Protein AF-A0A8W8JRV5-F1 (afdb_monomer)

Nearest PDB structures (foldseek):
  3vyy-assembly2_B  TM=8.351E-01  e=9.461E-02  Homo sapiens
  5ztm-assembly1_B  TM=8.345E-01  e=1.971E-01  Drosophila melanogaster
  5ztm-assembly1_A  TM=8.336E-01  e=2.926E-01  Drosophila melanogaster
  1whq-assembly1_A  TM=8.325E-01  e=3.096E-01  Mus musculus
  6i3r-assembly1_A  TM=8.095E-01  e=4.597E-01  Drosophila m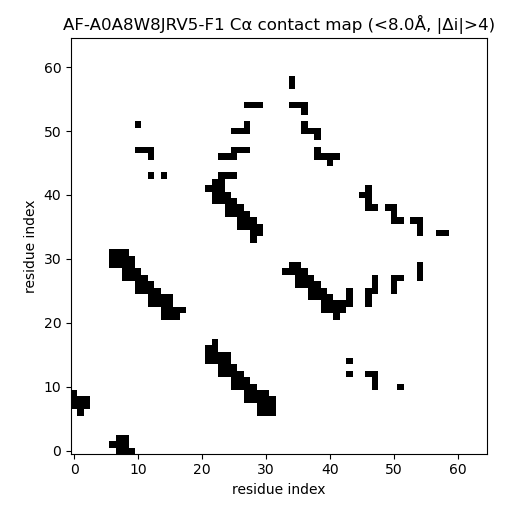elanogaster

Sequence (65 aa):
FDRGDGKTVSWSFTGKLMGIKWKYIGICVDQATGTTTTSVRNSRDGSVEHCLRDLFQKLGARQEL

Secondary structure (DSSP, 8-state):
-B-STT-BEEEEEEEEEETTEEEEEEEEEETTT--EEEEEESSHHHHHHHHHHHHHHHHHHHH--

Foldseek 3Di:
DDPPPPWDKDKDWDWDDDPPAIKIKIWIAGRVVRDIFIAIGNDNVVRPVVRVVVRVVVVVVVVVD

Organism: Magallana gigas (NCBI:txid29159)

Structure (mmCIF, N/CA/C/O backbone):
data_AF-A0A8W8JRV5-F1
#
_entry.id   AF-A0A8W8JRV5-F1
#
loop_
_atom_site.group_PDB
_atom_site.id
_atom_site.type_symbol
_atom_site.label_atom_id
_atom_site.label_alt_id
_atom_site.label_comp_id
_atom_site.label_asym_id
_atom_site.label_entity_id
_atom_site.label_seq_id
_atom_site.pdbx_PDB_ins_code
_atom_site.Cartn_x
_atom_site.Cartn_y
_atom_site.Cartn_z
_atom_site.occupancy
_atom_site.B_iso_or_equiv
_atom_site.auth_seq_id
_atom_site.auth_comp_id
_atom_site.auth_asym_id
_atom_site.auth_atom_id
_atom_site.pdbx_PDB_model_num
ATOM 1 N N . PHE A 1 1 ? -2.978 -9.445 7.333 1.00 83.00 1 PHE A N 1
ATOM 2 C CA . PHE A 1 1 ? -2.491 -9.410 8.727 1.00 83.00 1 PHE A CA 1
ATOM 3 C C . PHE A 1 1 ? -3.702 -9.247 9.623 1.00 83.00 1 PHE A C 1
ATOM 5 O O . PHE A 1 1 ? -4.495 -8.342 9.375 1.00 83.00 1 PHE A O 1
ATOM 12 N N . ASP A 1 2 ? -3.897 -10.172 10.559 1.00 84.75 2 ASP A N 1
ATOM 13 C CA . ASP A 1 2 ? -5.024 -10.117 11.491 1.00 84.75 2 ASP A CA 1
ATOM 14 C C . ASP A 1 2 ? -4.798 -8.996 12.512 1.00 84.75 2 ASP A C 1
ATOM 16 O O . ASP A 1 2 ? -3.699 -8.856 13.046 1.00 84.75 2 ASP A O 1
ATOM 20 N N . ARG A 1 3 ? -5.817 -8.163 12.726 1.00 77.75 3 ARG A N 1
ATOM 21 C CA . ARG A 1 3 ? -5.793 -7.055 13.689 1.00 77.75 3 ARG A CA 1
ATOM 22 C C . ARG A 1 3 ? -6.610 -7.389 14.953 1.00 77.75 3 ARG A C 1
ATOM 24 O O . ARG A 1 3 ? -6.728 -6.540 15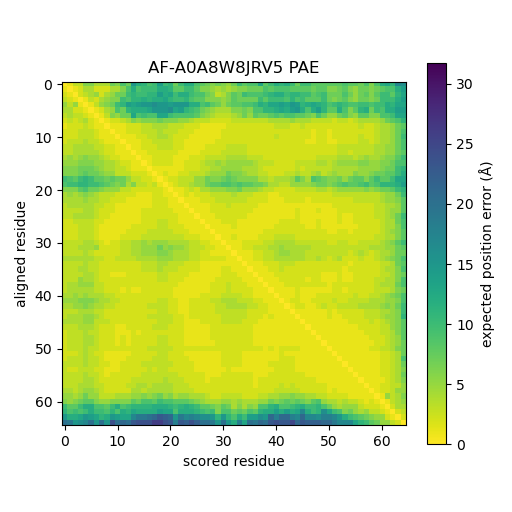.832 1.00 77.75 3 ARG A O 1
ATOM 31 N N . GLY A 1 4 ? -7.180 -8.590 15.047 1.00 76.88 4 GLY A N 1
ATOM 32 C CA . GLY A 1 4 ? -8.192 -8.960 16.035 1.00 76.88 4 GLY A CA 1
ATOM 33 C C . GLY A 1 4 ? -9.613 -8.545 15.631 1.00 76.88 4 GLY A C 1
ATOM 34 O O . GLY A 1 4 ? -9.814 -7.724 14.734 1.00 76.88 4 GLY A O 1
ATOM 35 N N . ASP A 1 5 ? -10.620 -9.126 16.289 1.00 76.31 5 ASP A N 1
ATOM 36 C CA . ASP A 1 5 ? -12.058 -8.850 16.091 1.00 76.31 5 ASP A CA 1
ATOM 37 C C . ASP A 1 5 ? -12.556 -8.967 14.637 1.00 76.31 5 ASP A C 1
ATOM 39 O O . ASP A 1 5 ? -13.424 -8.211 14.197 1.00 76.31 5 ASP A O 1
ATOM 43 N N . GLY A 1 6 ? -11.971 -9.876 13.850 1.00 79.00 6 GLY A N 1
ATOM 44 C CA . GLY A 1 6 ? -12.306 -10.038 12.429 1.00 79.00 6 GLY A CA 1
ATOM 45 C C . GLY A 1 6 ? -11.864 -8.868 11.541 1.00 79.00 6 GLY A C 1
ATOM 46 O O . GLY A 1 6 ? -12.232 -8.807 10.368 1.00 79.00 6 GLY A O 1
ATOM 47 N N . LYS A 1 7 ? -11.071 -7.932 12.073 1.00 86.06 7 LYS A N 1
ATOM 48 C CA . LYS A 1 7 ? -10.496 -6.816 11.323 1.00 86.06 7 LYS A CA 1
ATOM 49 C C . LYS A 1 7 ? -9.171 -7.240 10.716 1.00 86.06 7 LYS A C 1
ATOM 51 O O . LYS A 1 7 ? -8.344 -7.873 11.371 1.00 86.06 7 LYS A O 1
ATOM 56 N N . THR A 1 8 ? -8.925 -6.823 9.478 1.00 93.75 8 THR A N 1
ATOM 57 C CA . THR A 1 8 ? -7.684 -7.180 8.789 1.00 93.75 8 THR A CA 1
ATOM 58 C C . THR A 1 8 ? -6.995 -5.976 8.167 1.00 93.75 8 THR A C 1
ATOM 60 O O . THR A 1 8 ? -7.619 -5.010 7.726 1.00 93.75 8 THR A O 1
ATOM 63 N N . VAL A 1 9 ? -5.670 -6.059 8.116 1.00 94.69 9 VAL A N 1
ATOM 64 C CA . VAL A 1 9 ? -4.847 -5.250 7.224 1.00 94.69 9 VAL A CA 1
ATOM 65 C C . VAL A 1 9 ? -4.562 -6.081 5.981 1.00 94.69 9 VAL A C 1
ATOM 67 O O . VAL A 1 9 ? -4.034 -7.197 6.070 1.00 94.69 9 VAL A O 1
ATOM 70 N N . SER A 1 10 ? -4.899 -5.522 4.826 1.00 95.81 10 SER A N 1
ATOM 71 C CA . SER A 1 10 ? -4.679 -6.115 3.511 1.00 95.81 10 SER A CA 1
ATOM 72 C C . SER A 1 10 ? -3.675 -5.282 2.721 1.00 95.81 10 SER A C 1
ATOM 74 O O . SER A 1 10 ? -3.581 -4.068 2.906 1.00 95.81 10 SER A O 1
ATOM 76 N N . TRP A 1 11 ? -2.908 -5.926 1.848 1.00 96.38 11 TRP A N 1
ATOM 77 C CA . TRP A 1 11 ? -2.011 -5.238 0.929 1.00 96.38 11 TRP A CA 1
ATOM 78 C C . TRP A 1 11 ? -2.003 -5.924 -0.428 1.00 96.38 11 TRP A C 1
ATOM 80 O O . TRP A 1 11 ? -2.190 -7.133 -0.547 1.00 96.38 11 TRP A O 1
ATOM 90 N N . SER A 1 12 ? -1.757 -5.130 -1.457 1.00 96.94 12 SER A N 1
ATOM 91 C CA . SER A 1 12 ? -1.539 -5.585 -2.823 1.00 96.94 12 SER A CA 1
ATOM 92 C C . SER A 1 12 ? -0.392 -4.794 -3.434 1.00 96.94 12 SER A C 1
ATOM 94 O O . SER A 1 12 ? -0.016 -3.731 -2.939 1.00 96.94 12 SER A O 1
ATOM 96 N N . PHE A 1 13 ? 0.185 -5.315 -4.508 1.00 96.69 13 PHE A N 1
ATOM 97 C CA . PHE A 1 13 ? 1.135 -4.563 -5.309 1.00 96.69 13 PHE A CA 1
ATOM 98 C C . PHE A 1 13 ? 0.845 -4.767 -6.790 1.00 96.69 13 PHE A C 1
ATOM 100 O O . PHE A 1 13 ? 0.317 -5.800 -7.200 1.00 96.69 13 PHE A O 1
ATOM 107 N N . THR A 1 14 ? 1.238 -3.793 -7.603 1.00 97.56 14 THR A N 1
ATOM 108 C CA . THR A 1 14 ? 1.2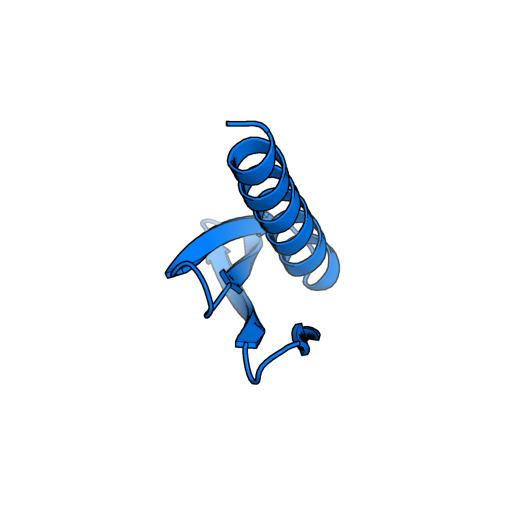22 -3.914 -9.059 1.00 97.56 14 THR A CA 1
ATOM 109 C C . THR A 1 14 ? 2.508 -3.364 -9.660 1.00 97.56 14 THR A C 1
ATOM 111 O O . THR A 1 14 ? 3.038 -2.346 -9.211 1.00 97.56 14 THR A O 1
ATOM 114 N N . GLY A 1 15 ? 3.045 -4.074 -10.650 1.00 97.00 15 GLY A N 1
ATOM 115 C CA . GLY A 1 15 ? 4.187 -3.625 -11.439 1.00 97.00 15 GLY A CA 1
ATOM 116 C C . GLY A 1 15 ? 3.697 -2.819 -12.636 1.00 97.00 15 GLY A C 1
ATOM 117 O O . GLY A 1 15 ? 2.824 -3.276 -13.371 1.00 97.00 15 GLY A O 1
ATOM 118 N N . LYS A 1 16 ? 4.248 -1.624 -12.842 1.00 96.69 16 LYS A N 1
ATOM 119 C CA . LYS A 1 16 ? 3.902 -0.771 -13.978 1.00 96.69 16 LYS A CA 1
ATOM 120 C C . LYS A 1 16 ? 5.136 -0.064 -14.521 1.00 96.69 16 LYS A C 1
ATOM 122 O O . LYS A 1 16 ? 5.997 0.398 -13.771 1.00 96.69 16 LYS A O 1
ATOM 127 N N . LEU A 1 17 ? 5.183 0.076 -15.841 1.00 97.12 17 LEU A N 1
ATOM 128 C CA . LEU A 1 17 ? 6.133 0.960 -16.497 1.00 97.12 17 LEU A CA 1
ATOM 129 C C . LEU A 1 17 ? 5.720 2.424 -16.257 1.00 97.12 17 LEU A C 1
ATOM 131 O O . LEU A 1 17 ? 4.619 2.838 -16.622 1.00 97.12 17 LEU A O 1
ATOM 135 N N . MET A 1 18 ? 6.592 3.207 -15.622 1.00 93.06 18 MET A N 1
ATOM 136 C CA . MET A 1 18 ? 6.397 4.638 -15.372 1.00 93.06 18 MET A CA 1
ATOM 137 C C . MET A 1 18 ? 7.526 5.418 -16.052 1.00 93.06 18 MET A C 1
ATOM 139 O O . MET A 1 18 ? 8.643 5.506 -15.536 1.00 93.06 18 MET A O 1
ATOM 143 N N . GLY A 1 19 ? 7.243 5.950 -17.244 1.00 92.50 19 GLY A N 1
ATOM 144 C CA . GLY A 1 19 ? 8.273 6.466 -18.149 1.00 92.50 19 GLY A CA 1
ATOM 145 C C . GLY A 1 19 ? 9.129 5.319 -18.690 1.00 92.50 19 GLY A C 1
ATOM 146 O O . GLY A 1 19 ? 8.594 4.346 -19.206 1.00 92.50 19 GLY A O 1
ATOM 147 N N . ILE A 1 20 ? 10.451 5.405 -18.521 1.00 94.50 20 ILE A N 1
ATOM 148 C CA . ILE A 1 20 ? 11.406 4.349 -18.917 1.00 94.50 20 ILE A CA 1
ATOM 149 C C . ILE A 1 20 ? 11.787 3.402 -17.767 1.00 94.50 20 ILE A C 1
ATOM 151 O O . ILE A 1 20 ? 12.694 2.587 -17.909 1.00 94.50 20 ILE A O 1
ATOM 155 N N . LYS A 1 21 ? 11.156 3.535 -16.593 1.00 94.12 21 LYS A N 1
ATOM 156 C CA . LYS A 1 21 ? 11.503 2.758 -15.394 1.00 94.12 21 LYS A CA 1
ATOM 157 C C . LYS A 1 21 ? 10.370 1.813 -15.017 1.00 94.12 21 LYS A C 1
ATOM 159 O O . LYS A 1 21 ? 9.217 2.231 -14.920 1.00 94.12 21 LYS A O 1
ATOM 164 N N . TRP A 1 22 ? 10.710 0.556 -14.737 1.00 96.75 22 TRP A N 1
ATOM 165 C CA . TRP A 1 22 ? 9.794 -0.374 -14.083 1.00 96.75 22 TRP A CA 1
ATOM 166 C C . TRP A 1 22 ? 9.653 -0.000 -12.606 1.00 96.75 22 TRP A C 1
ATOM 168 O O . TRP A 1 22 ? 10.653 0.206 -11.912 1.00 96.75 22 TRP A O 1
ATOM 178 N N . LYS A 1 23 ? 8.416 0.134 -12.132 1.00 97.81 23 LYS A N 1
ATOM 179 C CA . LYS A 1 23 ? 8.092 0.519 -10.757 1.00 97.81 23 LYS A CA 1
ATOM 180 C C . LYS A 1 23 ? 7.053 -0.426 -10.179 1.00 97.81 23 LYS A C 1
ATOM 182 O O . LYS A 1 23 ? 6.186 -0.919 -10.893 1.00 97.81 23 LYS A O 1
ATOM 187 N N . TYR A 1 24 ? 7.123 -0.622 -8.871 1.00 98.12 24 TYR A N 1
ATOM 188 C CA . TYR A 1 24 ? 6.131 -1.352 -8.097 1.00 98.12 24 TYR A CA 1
ATOM 189 C C . TYR A 1 24 ? 5.341 -0.373 -7.241 1.00 98.12 24 TYR A C 1
ATOM 191 O O . TYR A 1 24 ? 5.922 0.452 -6.534 1.00 98.12 24 TYR A O 1
ATOM 199 N N . ILE A 1 25 ? 4.022 -0.466 -7.337 1.00 97.88 25 ILE A N 1
ATOM 200 C CA . ILE A 1 25 ? 3.058 0.329 -6.586 1.00 97.88 25 ILE A CA 1
ATOM 201 C C . ILE A 1 25 ? 2.457 -0.601 -5.537 1.00 97.88 25 ILE A C 1
ATOM 203 O O . ILE A 1 25 ? 1.746 -1.532 -5.905 1.00 97.88 25 ILE A O 1
ATOM 207 N N . GLY A 1 26 ? 2.759 -0.374 -4.263 1.00 97.94 26 GLY A N 1
ATOM 208 C CA . GLY A 1 26 ? 2.160 -1.078 -3.132 1.00 97.94 26 GLY A CA 1
ATOM 209 C C . GLY A 1 26 ? 0.979 -0.285 -2.587 1.00 97.94 26 GLY A C 1
ATOM 210 O O . GLY A 1 26 ? 1.087 0.930 -2.441 1.00 97.94 26 GLY A O 1
ATOM 211 N N . ILE A 1 27 ? -0.132 -0.961 -2.306 1.00 97.88 27 ILE A N 1
ATOM 212 C CA . ILE A 1 27 ? -1.360 -0.387 -1.745 1.00 97.88 27 ILE A CA 1
ATOM 213 C C . ILE A 1 27 ? -1.730 -1.198 -0.507 1.00 97.88 27 ILE A C 1
ATOM 215 O O . ILE A 1 27 ? -1.837 -2.421 -0.591 1.00 97.88 27 ILE A O 1
ATOM 219 N N . CYS A 1 28 ? -1.941 -0.527 0.621 1.00 97.75 28 CYS A N 1
ATOM 220 C CA . CYS A 1 28 ? -2.202 -1.150 1.913 1.00 97.75 28 CYS A CA 1
ATOM 221 C C . CYS A 1 28 ? -3.426 -0.499 2.519 1.00 97.75 28 CYS A C 1
ATOM 223 O O . CYS A 1 28 ? -3.541 0.725 2.538 1.00 97.75 28 CYS A O 1
ATOM 225 N N . VAL A 1 29 ? -4.335 -1.334 3.000 1.00 96.50 29 VAL A N 1
ATOM 226 C CA . VAL A 1 29 ? -5.633 -0.920 3.508 1.00 96.50 29 VAL A CA 1
ATOM 227 C C . VAL A 1 29 ? -5.844 -1.580 4.855 1.00 96.50 29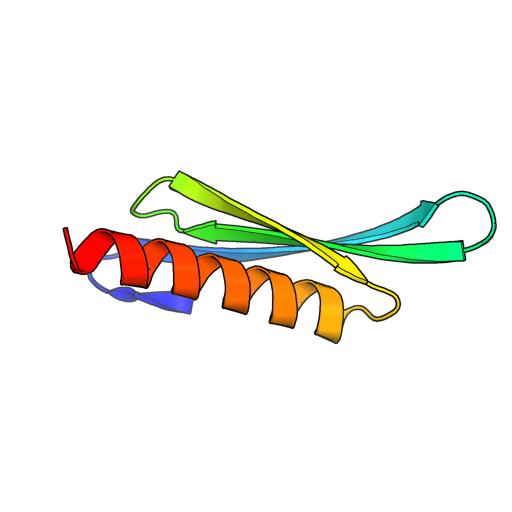 VAL A C 1
ATOM 229 O O . VAL A 1 29 ? -5.826 -2.808 4.971 1.00 96.50 29 VAL A O 1
ATOM 232 N N . ASP A 1 30 ? -6.083 -0.757 5.864 1.00 94.88 30 ASP A N 1
ATOM 233 C CA . ASP A 1 30 ? -6.635 -1.204 7.131 1.00 94.88 30 ASP A CA 1
ATOM 234 C C . ASP A 1 30 ? -8.164 -1.235 7.030 1.00 94.88 30 ASP A C 1
ATOM 236 O O . ASP A 1 30 ? -8.810 -0.189 6.960 1.00 94.88 30 ASP A O 1
ATOM 240 N N . GLN A 1 31 ? -8.756 -2.431 7.026 1.00 90.69 31 GLN A N 1
ATOM 241 C CA . GLN A 1 31 ? -10.205 -2.592 6.866 1.00 90.69 31 GLN A CA 1
ATOM 242 C C . GLN A 1 31 ? -10.998 -2.097 8.083 1.00 90.69 31 GLN A C 1
ATOM 244 O O . GLN A 1 31 ? -12.179 -1.796 7.951 1.00 90.69 31 GLN A O 1
ATOM 249 N N . ALA A 1 32 ? -10.363 -1.975 9.254 1.00 89.69 32 ALA A N 1
ATOM 250 C CA . ALA A 1 32 ? -11.014 -1.458 10.457 1.00 89.69 32 ALA A CA 1
ATOM 251 C C . ALA A 1 32 ? -11.331 0.038 10.363 1.00 89.69 32 ALA A C 1
ATOM 253 O O . ALA A 1 32 ? -12.367 0.486 10.844 1.00 89.69 32 ALA A O 1
ATOM 254 N N . THR A 1 33 ? -10.417 0.818 9.785 1.00 90.06 33 THR A N 1
ATOM 255 C CA . THR A 1 33 ? -10.511 2.285 9.749 1.00 90.06 33 THR A CA 1
ATOM 256 C C . THR A 1 33 ? -10.715 2.847 8.345 1.00 90.06 33 THR A C 1
ATOM 258 O O . THR A 1 33 ? -10.903 4.054 8.201 1.00 90.06 33 THR A O 1
ATOM 261 N N . GLY A 1 34 ? -10.611 2.009 7.310 1.00 90.88 34 GLY A N 1
ATOM 262 C CA . GLY A 1 34 ? -10.564 2.437 5.911 1.00 90.88 34 GLY A CA 1
ATOM 263 C C . GLY A 1 34 ? -9.272 3.174 5.536 1.00 90.88 34 GLY A C 1
ATOM 264 O O . GLY A 1 34 ? -9.158 3.699 4.427 1.00 90.88 34 GLY A O 1
ATOM 265 N N . THR A 1 35 ? -8.285 3.245 6.440 1.00 93.88 35 THR A N 1
ATOM 266 C CA . THR A 1 35 ? -7.037 3.969 6.181 1.00 93.88 35 THR A CA 1
ATOM 267 C C . THR A 1 35 ? -6.273 3.268 5.070 1.00 93.88 35 THR A C 1
ATOM 269 O O . THR A 1 35 ? -5.988 2.075 5.156 1.00 93.88 35 THR A O 1
ATOM 272 N N . THR A 1 36 ? -5.927 4.035 4.038 1.00 95.88 36 THR A N 1
ATOM 273 C CA . THR A 1 36 ? -5.184 3.543 2.881 1.00 95.88 36 THR A CA 1
ATOM 274 C C . THR A 1 36 ? -3.861 4.287 2.741 1.00 95.88 36 THR A C 1
ATOM 276 O O . THR A 1 36 ? -3.778 5.509 2.932 1.00 95.88 36 THR A O 1
ATOM 279 N N . THR A 1 37 ? -2.814 3.550 2.395 1.00 97.69 37 THR A N 1
ATOM 280 C CA . THR A 1 37 ? -1.503 4.084 2.029 1.00 97.69 37 THR A CA 1
ATOM 281 C C . THR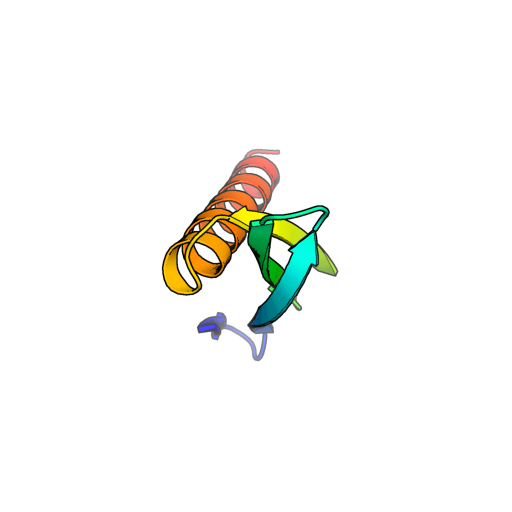 A 1 37 ? -1.034 3.475 0.721 1.00 97.69 37 THR A C 1
ATOM 283 O O . THR A 1 37 ? -1.377 2.343 0.377 1.00 97.69 37 THR A O 1
ATOM 286 N N . THR A 1 38 ? -0.246 4.256 -0.012 1.00 97.56 38 THR A N 1
ATOM 287 C CA . THR A 1 38 ? 0.317 3.856 -1.298 1.00 97.56 38 THR A CA 1
ATOM 288 C C . THR A 1 38 ? 1.795 4.191 -1.306 1.00 97.56 38 THR A C 1
ATOM 290 O O . THR A 1 38 ? 2.175 5.301 -0.936 1.00 97.56 38 THR A O 1
ATOM 293 N N . SER A 1 39 ? 2.629 3.267 -1.775 1.00 97.75 39 SER A N 1
ATOM 294 C CA . SER A 1 39 ? 4.058 3.510 -1.954 1.00 97.75 39 SER A CA 1
ATOM 295 C C . SER A 1 39 ? 4.520 3.086 -3.349 1.00 97.75 39 SER A C 1
ATOM 297 O O . SER A 1 39 ? 4.043 2.097 -3.901 1.00 97.75 39 SER A O 1
ATOM 299 N N . VAL A 1 40 ? 5.448 3.845 -3.939 1.00 97.31 40 VAL A N 1
ATOM 300 C CA . VAL A 1 40 ? 6.021 3.552 -5.263 1.00 97.31 40 VAL A CA 1
ATOM 301 C C . VAL A 1 40 ? 7.524 3.344 -5.128 1.00 97.31 40 VAL A C 1
ATOM 303 O O . VAL A 1 40 ? 8.245 4.243 -4.680 1.00 97.31 40 VAL A O 1
ATOM 306 N N . ARG A 1 41 ? 8.013 2.158 -5.500 1.00 97.38 41 ARG A N 1
ATOM 307 C CA . ARG A 1 41 ? 9.412 1.735 -5.312 1.00 97.38 41 ARG A CA 1
ATOM 308 C C . ARG A 1 41 ? 9.954 0.972 -6.521 1.00 97.38 41 ARG A C 1
ATOM 310 O O . ARG A 1 41 ? 9.230 0.669 -7.464 1.00 97.38 41 ARG A O 1
ATOM 317 N N . ASN A 1 42 ? 11.264 0.725 -6.516 1.00 96.56 42 ASN A N 1
ATOM 318 C CA . ASN A 1 42 ? 11.944 -0.049 -7.563 1.00 96.56 42 ASN A CA 1
ATOM 319 C C . ASN A 1 42 ? 11.865 -1.565 -7.327 1.00 96.56 42 ASN A C 1
ATOM 321 O O . ASN A 1 42 ? 12.116 -2.327 -8.254 1.00 96.56 42 ASN A O 1
ATOM 325 N N . SER A 1 43 ? 11.510 -1.999 -6.115 1.00 96.94 43 SER A N 1
ATOM 326 C CA . SER A 1 43 ? 11.340 -3.406 -5.752 1.00 96.94 43 SER A CA 1
ATOM 327 C C . SER A 1 43 ? 9.916 -3.684 -5.276 1.00 96.94 43 SER A C 1
ATOM 329 O O . SER A 1 43 ? 9.221 -2.798 -4.765 1.00 96.94 43 SER A O 1
ATOM 331 N N . ARG A 1 44 ? 9.481 -4.933 -5.465 1.00 95.94 44 ARG A N 1
ATOM 332 C CA . ARG A 1 44 ? 8.170 -5.425 -5.030 1.00 95.94 44 ARG A CA 1
ATO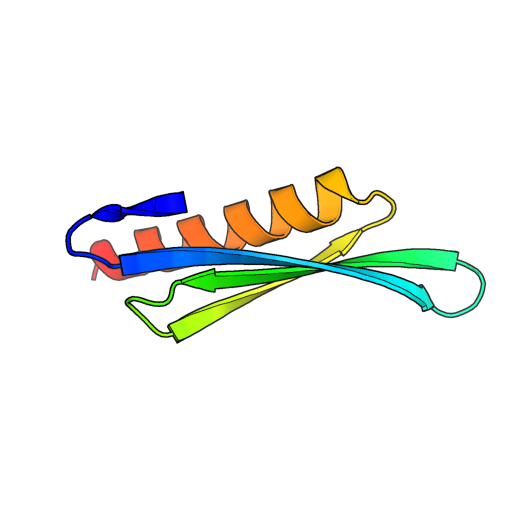M 333 C C . ARG A 1 44 ? 8.056 -5.382 -3.509 1.00 95.94 44 ARG A C 1
ATOM 335 O O . ARG A 1 44 ? 7.121 -4.784 -2.987 1.00 95.94 44 ARG A O 1
ATOM 342 N N . ASP A 1 45 ? 9.016 -5.995 -2.826 1.00 96.75 45 ASP A N 1
ATOM 343 C CA . ASP A 1 45 ? 9.164 -6.015 -1.366 1.00 96.75 45 ASP A CA 1
ATOM 344 C C . ASP A 1 45 ? 9.134 -4.600 -0.780 1.00 96.75 45 ASP A C 1
ATOM 346 O O . ASP A 1 45 ? 8.268 -4.302 0.037 1.00 96.75 45 ASP A O 1
ATOM 350 N N . GLY A 1 46 ? 9.972 -3.695 -1.288 1.00 97.31 46 GLY A N 1
ATOM 351 C CA . GLY A 1 46 ? 10.041 -2.318 -0.815 1.00 97.31 46 GLY A CA 1
ATOM 352 C C . GLY A 1 46 ? 8.729 -1.564 -1.007 1.00 97.31 46 GLY A C 1
ATOM 353 O O . GLY A 1 46 ? 8.356 -0.756 -0.160 1.00 97.31 46 GLY A O 1
ATOM 354 N N . SER A 1 47 ? 7.988 -1.834 -2.089 1.00 97.44 47 SER A N 1
ATOM 355 C CA . SER A 1 47 ? 6.677 -1.206 -2.290 1.00 97.44 47 SER A CA 1
ATOM 356 C C . SER A 1 47 ? 5.660 -1.617 -1.217 1.00 97.44 47 SER A C 1
ATOM 358 O O . SER A 1 47 ? 4.855 -0.792 -0.787 1.00 97.44 47 SER A O 1
ATOM 360 N N . VAL A 1 48 ? 5.723 -2.860 -0.738 1.00 97.38 48 VAL A N 1
ATOM 361 C CA . VAL A 1 48 ? 4.847 -3.363 0.327 1.00 97.38 48 VAL A CA 1
ATOM 362 C C . VAL A 1 48 ? 5.341 -2.901 1.697 1.00 97.38 48 VAL A C 1
ATOM 364 O O . VAL A 1 48 ? 4.542 -2.410 2.487 1.00 97.38 48 VAL A O 1
ATOM 367 N N . GLU A 1 49 ? 6.647 -2.981 1.963 1.00 97.88 49 GLU A N 1
ATOM 368 C CA . GLU A 1 49 ? 7.249 -2.575 3.239 1.00 97.88 49 GLU A CA 1
ATOM 369 C C . GLU A 1 49 ? 6.948 -1.110 3.563 1.00 97.88 49 GLU A C 1
ATOM 371 O O . GLU A 1 49 ? 6.397 -0.805 4.619 1.00 97.88 49 GLU A O 1
ATOM 376 N N . HIS A 1 50 ? 7.251 -0.199 2.634 1.00 98.00 50 HIS A N 1
ATOM 377 C CA . HIS A 1 50 ? 7.001 1.225 2.847 1.00 98.00 50 HIS A CA 1
ATOM 378 C C . HIS A 1 50 ? 5.514 1.525 2.993 1.00 98.00 50 HIS A C 1
ATOM 380 O O . HIS A 1 50 ? 5.117 2.330 3.825 1.00 98.00 50 HIS A O 1
ATOM 386 N N . CYS A 1 51 ? 4.687 0.844 2.210 1.00 97.44 51 CYS A N 1
ATOM 387 C CA . CYS A 1 51 ? 3.248 1.001 2.269 1.00 97.44 51 CYS A CA 1
ATOM 388 C C . CYS A 1 51 ? 2.677 0.589 3.639 1.00 97.44 51 CYS A C 1
ATOM 390 O O . CYS A 1 51 ? 1.897 1.339 4.230 1.00 97.44 51 CYS A O 1
ATOM 392 N N . LEU A 1 52 ? 3.111 -0.553 4.183 1.00 96.81 52 LEU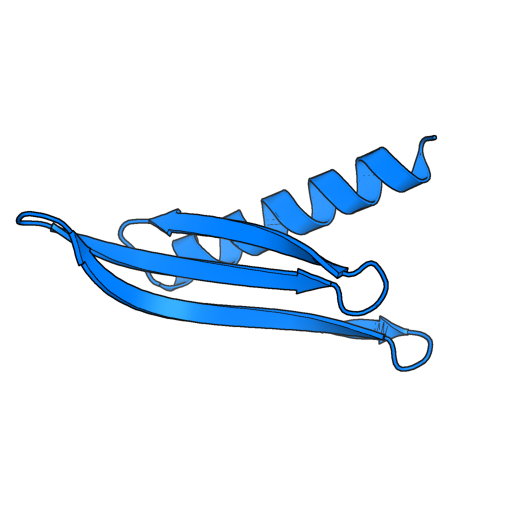 A N 1
ATOM 393 C CA . LEU A 1 52 ? 2.720 -1.019 5.515 1.00 96.81 52 LEU A CA 1
ATOM 394 C C . LEU A 1 52 ? 3.284 -0.126 6.621 1.00 96.81 52 LEU A C 1
ATOM 396 O O . LEU A 1 52 ? 2.565 0.206 7.561 1.00 96.81 52 LEU A O 1
ATOM 400 N N . ARG A 1 53 ? 4.544 0.301 6.503 1.00 96.88 53 ARG A N 1
ATOM 401 C CA . ARG A 1 53 ? 5.166 1.232 7.450 1.00 96.88 53 ARG A CA 1
ATOM 402 C C . ARG A 1 53 ? 4.360 2.525 7.557 1.00 96.88 53 ARG A C 1
ATOM 404 O O . ARG A 1 53 ? 4.005 2.922 8.664 1.00 96.88 53 ARG A O 1
ATOM 411 N N . ASP A 1 54 ? 4.028 3.135 6.423 1.00 97.00 54 ASP A N 1
ATOM 412 C CA . ASP A 1 54 ? 3.244 4.370 6.383 1.00 97.00 54 ASP A CA 1
ATOM 413 C C . ASP A 1 54 ? 1.839 4.149 6.974 1.00 97.00 54 ASP A C 1
ATOM 415 O O . ASP A 1 54 ? 1.302 5.023 7.659 1.00 97.00 54 ASP A O 1
ATOM 4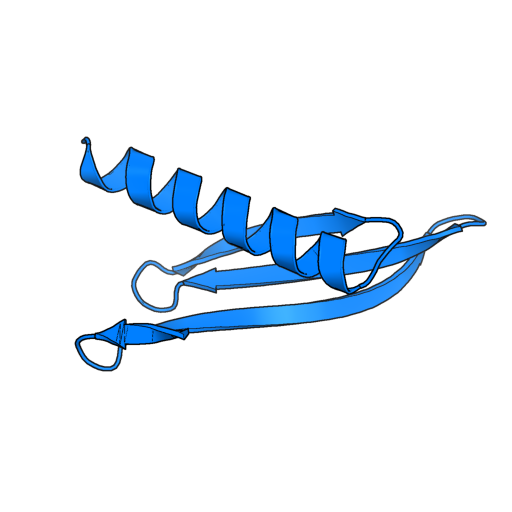19 N N . LEU A 1 55 ? 1.236 2.975 6.737 1.00 96.06 55 LEU A N 1
ATOM 420 C CA . LEU A 1 55 ? -0.075 2.623 7.290 1.00 96.06 55 LEU A CA 1
ATOM 421 C C . LEU A 1 55 ? -0.029 2.572 8.818 1.00 96.06 55 LEU A C 1
ATOM 423 O O . LEU A 1 55 ? -0.845 3.213 9.477 1.00 96.06 55 LEU A O 1
ATOM 427 N N . PHE A 1 56 ? 0.933 1.844 9.384 1.00 93.62 56 PHE A N 1
ATOM 428 C CA . PHE A 1 56 ? 1.058 1.710 10.833 1.00 93.62 56 PHE A CA 1
ATOM 429 C C . PHE A 1 56 ? 1.435 3.025 11.513 1.00 93.62 56 PHE A C 1
ATOM 431 O O . PHE A 1 56 ? 0.913 3.307 12.586 1.00 93.62 56 PHE A O 1
ATOM 438 N N . GLN A 1 57 ? 2.248 3.870 10.873 1.00 94.81 57 GLN A N 1
ATOM 439 C CA . GLN A 1 57 ? 2.524 5.218 11.377 1.00 94.81 57 GLN A CA 1
ATOM 440 C C . GLN A 1 57 ? 1.252 6.072 11.455 1.00 94.81 57 GLN A C 1
ATOM 442 O O . GLN A 1 57 ? 1.004 6.704 12.479 1.00 94.81 57 GLN A O 1
ATOM 447 N N . LYS A 1 58 ? 0.407 6.051 10.414 1.00 93.50 58 LYS A 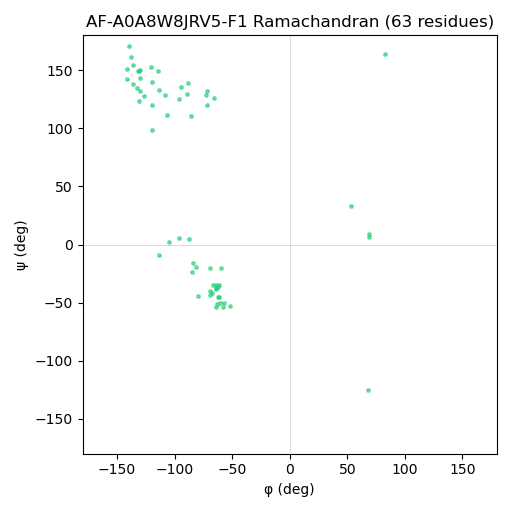N 1
ATOM 448 C CA . LYS A 1 58 ? -0.883 6.763 10.434 1.00 93.50 58 LYS A CA 1
ATOM 449 C C . LYS A 1 58 ? -1.838 6.224 11.494 1.00 93.50 58 LYS A C 1
ATOM 451 O O . LYS A 1 58 ? -2.585 7.000 12.080 1.00 93.50 58 LYS A O 1
ATOM 456 N N . LEU A 1 59 ? -1.852 4.909 11.707 1.00 90.81 59 LEU A N 1
ATOM 457 C CA . LEU A 1 59 ? -2.691 4.283 12.726 1.00 90.81 59 LEU A CA 1
ATOM 458 C C . LEU A 1 59 ? -2.212 4.623 14.142 1.00 90.81 59 LEU A C 1
ATOM 460 O O . LEU A 1 59 ? -3.048 4.954 14.976 1.00 90.81 59 LEU A O 1
ATOM 464 N N . GLY A 1 60 ? -0.898 4.587 14.388 1.00 88.44 60 GLY A N 1
ATOM 465 C CA . GLY A 1 60 ? -0.296 4.959 15.671 1.00 88.44 60 GLY A CA 1
ATOM 466 C C . GLY A 1 60 ? -0.583 6.412 16.039 1.00 88.44 60 GLY A C 1
ATOM 467 O O . GLY A 1 60 ? -1.172 6.664 17.082 1.00 88.44 60 GLY A O 1
ATOM 468 N N . ALA A 1 61 ? -0.332 7.348 15.116 1.00 86.81 61 ALA A N 1
ATOM 469 C CA . ALA A 1 61 ? -0.603 8.775 15.330 1.00 86.81 61 ALA A CA 1
ATOM 470 C C . ALA A 1 61 ? -2.086 9.095 15.617 1.00 86.81 61 ALA A C 1
ATOM 472 O O . ALA A 1 61 ? -2.407 10.153 16.147 1.00 86.81 61 ALA A O 1
ATOM 473 N N . ARG A 1 62 ? -3.007 8.198 15.243 1.00 76.06 62 ARG A N 1
ATOM 474 C CA . ARG A 1 62 ? -4.449 8.322 15.501 1.00 76.06 62 ARG A CA 1
ATOM 475 C C . ARG A 1 62 ? -4.870 7.806 16.875 1.00 76.06 62 ARG A C 1
ATOM 477 O O . ARG A 1 62 ? -5.940 8.178 17.328 1.00 76.06 62 ARG A O 1
ATOM 484 N N . GLN A 1 63 ? -4.095 6.904 17.477 1.00 70.12 63 GLN A N 1
ATOM 485 C CA . GLN A 1 63 ? -4.358 6.373 18.820 1.00 70.12 63 GLN A CA 1
ATOM 486 C C . GLN A 1 63 ? -3.864 7.318 19.921 1.00 70.12 63 GLN A C 1
ATOM 488 O O . GLN A 1 63 ? -4.297 7.198 21.060 1.00 70.12 63 GLN A O 1
ATOM 493 N N . GLU A 1 64 ? -2.962 8.237 19.576 1.00 61.09 64 GLU A N 1
ATOM 494 C CA . GLU A 1 64 ? -2.398 9.247 20.477 1.00 61.09 64 GLU A CA 1
ATOM 495 C C . GLU A 1 64 ? -3.242 10.542 20.550 1.00 61.09 64 GLU A C 1
ATOM 497 O O . GLU A 1 64 ? -2.831 11.500 21.203 1.00 61.09 64 GLU A O 1
ATOM 502 N N . LEU A 1 65 ? -4.408 10.572 19.888 1.00 51.81 65 LEU A N 1
ATOM 503 C CA . LEU A 1 65 ? -5.396 11.664 19.873 1.00 51.81 65 LEU A CA 1
ATOM 504 C C . LEU A 1 65 ? -6.684 11.236 20.582 1.00 51.81 65 LEU A C 1
ATOM 506 O O . LEU A 1 65 ? -7.277 12.102 21.262 1.00 51.81 65 LEU A O 1
#

Radius of gyration: 13.03 Å; Cα contacts (8 Å, |Δi|>4): 117; chains: 1; bounding box: 24×22×39 Å

Mean predicted aligned error: 3.91 Å

Solvent-accessible surface area (backbone atoms only — not comparable to full-atom values): 3612 Å² total; per-residue (Å²): 87,83,70,57,96,93,29,39,40,49,74,52,72,46,80,45,77,58,85,96,42,70,30,15,41,7,41,24,37,34,67,77,77,67,50,71,28,71,25,78,28,81,40,66,66,56,4,43,51,52,7,48,50,53,41,51,52,57,52,51,66,58,72,79,108

pLDDT: mean 92.0, std 9.1, range [51.81, 98.12]